Protein AF-A0A8J7UUD3-F1 (afdb_monome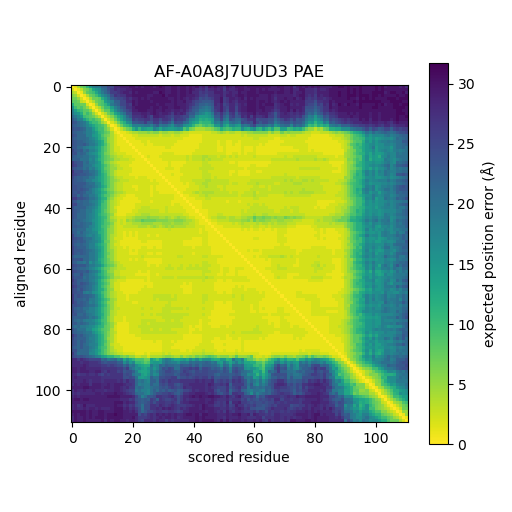r)

Radius of gyration: 21.22 Å; Cα contacts (8 Å, |Δi|>4): 159; chains: 1; bounding box: 55×62×55 Å

Solvent-accessible surface area (backbone atoms only — not comparable to full-atom values): 7014 Å² total; per-residue (Å²): 133,81,88,87,84,91,79,88,74,90,72,74,66,68,64,35,37,32,36,40,32,4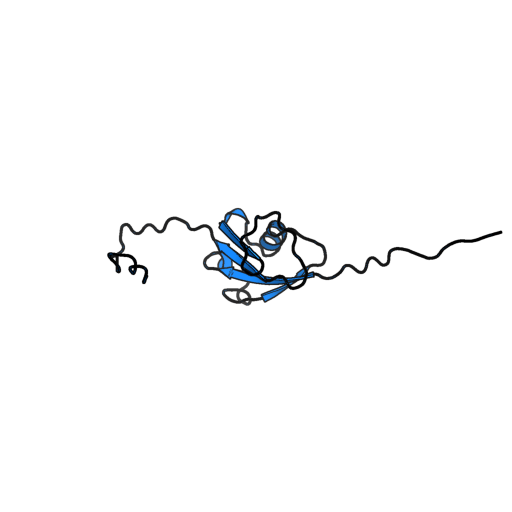6,34,77,74,52,26,73,53,38,61,78,96,54,41,82,38,76,45,80,45,80,31,79,60,88,44,32,47,42,57,53,39,44,73,55,59,34,63,67,87,50,49,67,47,39,26,52,75,78,44,81,58,61,55,79,44,72,64,54,71,70,38,40,38,41,40,34,45,52,82,70,81,77,82,54,90,85,57,84,81,89,66,97,66,80,84,78,82,81,133

Secondary structure (DSSP, 8-state):
--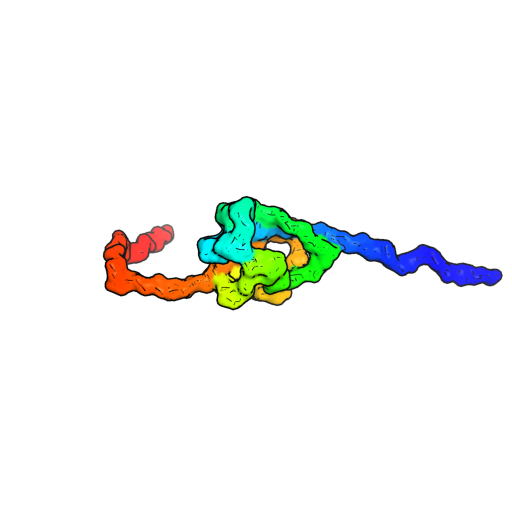-------------EEEEEEE-GGGGGGS-GGGTTS-EEEEESS--BHHHHHHTTT--GGGEEEEEETTEE--TTPBPPTT-EEEEEE------GGGS--S-SSPPPPP-

pLDDT: mean 83.64, std 19.22, range [38.31, 98.62]

Organism: NCBI:txid2812953

Mean predicted aligned error: 11.53 Å

Nearest PDB structures (foldseek):
  1ryj-assembly1_A  TM=7.368E-01  e=2.814E-04  Methanothermococcus thermolithotrophicus
  7nqh-assembly1_Bc  TM=5.876E-01  e=6.091E-02  Sus scrofa
  1wwt-assembly1_A  TM=4.633E-01  e=3.211E-02  Homo sapiens
  6zsa-assembly1_7  TM=5.317E-01  e=5.713E-02  Homo sapiens
  7oic-assembly1_7  TM=5.414E-01  e=1.155E-01  Homo sapiens

Foldseek 3Di:
DDDDDDDDDPPPQPFAKEKEAEDDPQQVQADPVRRRDIDMDTDSHKDFQCCVSVVRVRHCQQWDFKDWVRHTDDRRHIGGHYIYIYTYGPPDPPPCVPPDDPDPDDPDDDD

Sequence (111 aa):
MASLDKSKKNRQRSRTRVRLRFYEELNDFLPPHRRKTEFERDLPEPTTTKDLIEGCRVPHTEVDLILVNGEPVTFDHLIEDGDRVSIYPVFESLDISGSTRLQERPPEAAD

InterPro domains:
  IPR012675 Beta-grasp domain superfamily [G3DSA:3.10.20.30] (7-92)
  IPR016155 Molybdopterin synthase/thiamin biosynthesis sulphur carrier, beta-grasp [SSF54285] (37-90)
  IPR027798 Ubiquitin Mut7-C domain [PF14451] (17-95)

Structure (mmCIF, N/CA/C/O backbone):
data_AF-A0A8J7UUD3-F1
#
_entry.id   AF-A0A8J7UUD3-F1
#
loop_
_atom_site.group_PDB
_atom_site.id
_atom_site.type_symbol
_atom_site.label_atom_id
_atom_site.label_alt_id
_atom_site.label_comp_id
_atom_site.label_asym_id
_atom_site.label_entity_id
_atom_site.label_seq_id
_atom_site.pdbx_PDB_ins_code
_atom_site.Cartn_x
_atom_site.Cartn_y
_atom_site.Cartn_z
_atom_site.occupancy
_atom_site.B_iso_or_equiv
_atom_site.auth_seq_id
_atom_site.auth_comp_id
_atom_site.auth_asym_id
_atom_site.auth_atom_id
_atom_site.pdbx_PDB_model_num
ATOM 1 N N . MET A 1 1 ? 35.504 -33.773 33.843 1.00 38.31 1 MET A N 1
ATOM 2 C CA . MET A 1 1 ? 35.542 -32.410 33.269 1.00 38.31 1 MET A CA 1
ATOM 3 C C . MET A 1 1 ? 34.388 -32.328 32.282 1.00 38.31 1 MET A C 1
ATOM 5 O O . MET A 1 1 ? 34.317 -33.190 31.423 1.00 38.31 1 MET A O 1
ATOM 9 N N . ALA A 1 2 ? 33.310 -31.640 32.672 1.00 39.50 2 ALA A N 1
ATOM 10 C CA . ALA A 1 2 ? 32.918 -30.324 32.133 1.00 39.50 2 ALA A CA 1
ATOM 11 C C . ALA A 1 2 ? 32.440 -30.443 30.664 1.00 39.50 2 ALA A C 1
ATOM 13 O O . ALA A 1 2 ? 33.237 -30.796 29.807 1.00 39.50 2 ALA A O 1
ATOM 14 N N . SER A 1 3 ? 31.129 -30.381 30.379 1.00 39.94 3 SER A N 1
ATOM 15 C CA . SER A 1 3 ? 30.313 -29.141 30.245 1.00 39.94 3 SER A CA 1
ATOM 16 C C . SER A 1 3 ? 30.771 -28.291 29.047 1.00 39.94 3 SER A C 1
ATOM 18 O O . SER A 1 3 ? 31.967 -28.107 28.893 1.00 39.94 3 SER A O 1
ATOM 20 N N . LEU A 1 4 ? 29.946 -27.685 28.185 1.00 49.06 4 LEU A N 1
ATOM 21 C CA . LEU A 1 4 ? 28.481 -27.542 28.018 1.00 49.06 4 LEU A CA 1
ATOM 22 C C . LEU A 1 4 ? 28.253 -27.307 26.479 1.00 49.06 4 LEU A C 1
ATOM 24 O O . LEU A 1 4 ? 29.236 -27.279 25.746 1.00 49.06 4 LEU A O 1
ATOM 28 N N . ASP A 1 5 ? 27.085 -27.143 25.843 1.00 46.59 5 ASP A N 1
ATOM 29 C CA . ASP A 1 5 ? 25.686 -26.928 26.243 1.00 46.59 5 ASP A CA 1
ATOM 30 C C . ASP A 1 5 ? 24.707 -27.379 25.122 1.00 46.59 5 ASP A C 1
ATOM 32 O O . ASP A 1 5 ? 25.113 -27.596 23.980 1.00 46.59 5 ASP A O 1
ATOM 36 N N . LYS A 1 6 ? 23.401 -27.458 25.417 1.00 51.38 6 LYS A N 1
ATOM 37 C CA . LYS A 1 6 ? 22.316 -27.398 24.422 1.00 51.38 6 LYS A CA 1
ATOM 38 C C . LYS A 1 6 ? 21.766 -25.964 24.356 1.00 51.38 6 LYS A C 1
ATOM 40 O O . LYS A 1 6 ? 20.993 -25.623 25.248 1.00 51.38 6 LYS A O 1
ATOM 45 N N . SER A 1 7 ? 21.993 -25.173 23.295 1.00 43.00 7 SER A N 1
ATOM 46 C CA . SER A 1 7 ? 21.097 -24.029 22.989 1.00 43.00 7 SER A CA 1
ATOM 47 C C . SER A 1 7 ? 21.364 -23.256 21.686 1.00 43.00 7 SER A C 1
ATOM 49 O O . SER A 1 7 ? 22.493 -23.139 21.230 1.00 43.00 7 SER A O 1
ATOM 51 N N . LYS A 1 8 ? 20.290 -22.594 21.211 1.00 45.81 8 LYS A N 1
ATOM 52 C CA . LYS A 1 8 ? 20.194 -21.537 20.166 1.00 45.81 8 LYS A CA 1
ATOM 53 C C . LYS A 1 8 ? 20.520 -21.995 18.724 1.00 45.81 8 LYS A C 1
ATOM 55 O O . LYS A 1 8 ? 21.618 -22.429 18.436 1.00 45.81 8 LYS A O 1
ATOM 60 N N . LYS A 1 9 ? 19.639 -21.858 17.726 1.00 43.88 9 LYS A N 1
ATOM 61 C CA . LYS A 1 9 ? 18.337 -21.170 17.641 1.00 43.88 9 LYS A CA 1
ATOM 62 C C . LYS A 1 9 ? 17.305 -22.087 16.975 1.00 43.88 9 LYS A C 1
ATOM 64 O O . LYS A 1 9 ? 17.364 -22.277 15.764 1.00 43.88 9 LYS A O 1
ATOM 69 N N . ASN A 1 10 ? 16.276 -22.504 17.717 1.00 44.03 10 ASN A N 1
ATOM 70 C CA . ASN A 1 10 ? 14.971 -22.711 17.089 1.00 44.03 10 ASN A CA 1
ATOM 71 C C . ASN A 1 10 ? 14.461 -21.315 16.703 1.00 44.03 10 ASN A C 1
ATOM 73 O O . ASN A 1 10 ? 13.808 -20.641 17.499 1.00 44.03 10 ASN A O 1
ATOM 77 N N . ARG A 1 11 ? 14.888 -20.816 15.535 1.00 56.34 11 ARG A N 1
ATOM 78 C CA . ARG A 1 11 ? 14.469 -19.518 14.994 1.00 56.34 11 ARG A CA 1
ATOM 79 C C . ARG A 1 11 ? 13.041 -19.698 14.498 1.00 56.34 11 ARG A C 1
ATOM 81 O O . ARG A 1 11 ? 12.815 -19.844 13.301 1.00 56.34 11 ARG A O 1
ATOM 88 N N . GLN A 1 12 ? 12.111 -19.733 15.454 1.00 54.34 12 GLN A N 1
ATOM 89 C CA . GLN A 1 12 ? 10.682 -19.577 15.239 1.00 54.34 12 GLN A CA 1
ATOM 90 C C . GLN A 1 12 ? 10.537 -18.300 14.405 1.00 54.34 12 GLN A C 1
ATOM 92 O O . GLN A 1 12 ? 10.668 -17.200 14.937 1.00 54.34 12 GLN A O 1
ATOM 97 N N . ARG A 1 13 ? 10.415 -18.441 13.078 1.00 60.69 13 ARG A N 1
ATOM 98 C CA . ARG A 1 13 ? 10.184 -17.303 12.190 1.00 60.69 13 ARG A CA 1
ATOM 99 C C . ARG A 1 13 ? 8.803 -16.791 12.571 1.00 60.69 13 ARG A C 1
ATOM 101 O O . ARG A 1 13 ? 7.806 -17.456 12.292 1.00 60.69 13 ARG A O 1
ATOM 108 N N . SER A 1 14 ? 8.781 -15.690 13.318 1.00 63.44 14 SER A N 1
ATOM 109 C CA . SER A 1 14 ? 7.573 -14.947 13.646 1.00 63.44 14 SER A CA 1
ATOM 110 C C . SER A 1 14 ? 6.893 -14.623 12.325 1.00 63.44 14 SER A C 1
ATOM 112 O O . SER A 1 14 ? 7.470 -13.931 11.489 1.00 63.44 14 SER A O 1
ATOM 114 N N . ARG A 1 15 ? 5.720 -15.219 12.102 1.00 80.94 15 ARG A N 1
ATOM 115 C CA . ARG A 1 15 ? 4.913 -14.950 10.915 1.00 80.94 15 ARG A CA 1
ATOM 116 C C . ARG A 1 15 ? 4.271 -13.594 11.149 1.00 80.94 15 ARG A C 1
ATOM 118 O O . ARG A 1 15 ? 3.334 -13.519 11.933 1.00 80.94 15 ARG A O 1
ATOM 125 N N . THR A 1 16 ? 4.809 -12.563 10.518 1.00 93.31 16 THR A N 1
ATOM 126 C CA . THR A 1 16 ? 4.250 -11.213 10.570 1.00 93.31 16 THR A CA 1
ATOM 127 C C . THR A 1 16 ? 2.977 -11.195 9.731 1.00 93.31 16 THR A C 1
ATOM 129 O O . THR A 1 16 ? 3.013 -11.572 8.558 1.00 93.31 16 THR A O 1
ATOM 132 N N . ARG A 1 17 ? 1.842 -10.805 10.302 1.00 96.38 17 ARG A N 1
ATOM 133 C CA . ARG A 1 17 ? 0.567 -10.677 9.596 1.00 96.38 17 ARG A CA 1
ATOM 134 C C . ARG A 1 17 ? 0.266 -9.214 9.325 1.00 96.38 17 ARG A C 1
ATOM 136 O O . ARG A 1 17 ? 0.213 -8.411 10.245 1.00 96.38 17 ARG A O 1
ATOM 143 N N . VAL A 1 18 ? -0.003 -8.900 8.063 1.00 97.69 18 VAL A N 1
ATOM 144 C CA . VAL A 1 18 ? -0.290 -7.540 7.599 1.00 97.69 18 VAL A CA 1
ATOM 145 C C . VAL A 1 18 ? -1.652 -7.480 6.907 1.00 97.69 18 VAL A C 1
ATOM 147 O O . VAL A 1 18 ? -2.046 -8.421 6.207 1.00 97.69 18 VAL A O 1
ATOM 150 N N . ARG A 1 19 ? -2.375 -6.375 7.097 1.00 98.50 19 ARG A N 1
ATOM 151 C CA . ARG A 1 19 ? -3.603 -6.018 6.373 1.00 98.50 19 ARG A CA 1
ATOM 152 C C . ARG A 1 19 ? -3.270 -5.063 5.242 1.00 98.50 19 ARG A C 1
ATOM 154 O O . ARG A 1 19 ? -2.544 -4.095 5.431 1.00 98.50 19 ARG A O 1
ATOM 161 N N . LEU A 1 20 ? -3.813 -5.345 4.068 1.00 98.25 20 LEU A N 1
ATOM 162 C CA . LEU A 1 20 ? -3.515 -4.658 2.819 1.00 98.25 20 LEU A CA 1
ATOM 163 C C . LEU A 1 20 ? -4.803 -4.146 2.186 1.00 98.25 20 LEU A C 1
ATOM 165 O O . LEU A 1 20 ? -5.764 -4.906 2.053 1.00 98.25 20 LEU A O 1
ATOM 169 N N . ARG A 1 21 ? -4.794 -2.898 1.713 1.00 98.44 21 ARG A N 1
ATOM 170 C CA . ARG A 1 21 ? -5.817 -2.374 0.804 1.00 98.44 21 ARG A CA 1
ATOM 171 C C . ARG A 1 21 ? -5.181 -1.524 -0.292 1.00 98.44 21 ARG A C 1
ATOM 173 O O . ARG A 1 21 ? -4.462 -0.573 -0.009 1.00 98.44 21 ARG A O 1
ATOM 180 N N . PHE A 1 22 ? -5.502 -1.858 -1.536 1.00 98.06 22 PHE A N 1
ATOM 181 C CA . PHE A 1 22 ? -5.066 -1.135 -2.727 1.00 98.06 22 PHE A CA 1
ATOM 182 C C . PHE A 1 22 ? -6.236 -0.319 -3.287 1.00 98.06 22 PHE A C 1
ATOM 184 O O . PHE A 1 22 ? -7.375 -0.801 -3.325 1.00 98.06 22 PHE A O 1
ATOM 191 N N . TYR A 1 23 ? -5.972 0.918 -3.698 1.00 96.38 23 TYR A N 1
ATOM 192 C CA . TYR A 1 23 ? -6.981 1.851 -4.208 1.00 96.38 23 TYR A CA 1
ATOM 193 C C . TYR A 1 23 ? -6.901 1.996 -5.733 1.00 96.38 23 TYR A C 1
ATOM 195 O O . TYR A 1 23 ? -5.884 1.665 -6.337 1.00 96.38 23 TYR A O 1
ATOM 203 N N . GLU A 1 24 ? -8.024 2.396 -6.334 1.00 94.38 24 GLU A N 1
ATOM 204 C CA . GLU A 1 24 ? -8.222 2.606 -7.777 1.00 94.38 24 GLU A CA 1
ATOM 205 C C . GLU A 1 24 ? -7.484 1.621 -8.705 1.00 94.38 24 GLU A C 1
ATOM 207 O O . GLU A 1 24 ? -7.717 0.412 -8.579 1.00 94.38 24 GLU A O 1
ATOM 212 N N . GLU A 1 25 ? -6.647 2.099 -9.627 1.00 93.75 25 GLU A N 1
ATOM 213 C CA . GLU A 1 25 ? -6.018 1.339 -10.719 1.00 93.75 25 GLU A CA 1
ATOM 214 C C . GLU A 1 25 ? -5.139 0.187 -10.210 1.00 93.75 25 GLU A C 1
ATOM 216 O O . GLU A 1 25 ? -5.049 -0.867 -10.845 1.00 93.75 25 GLU A O 1
ATOM 221 N N . LEU A 1 26 ? -4.573 0.305 -9.000 1.00 95.50 26 LEU A N 1
ATOM 222 C CA . LEU A 1 26 ? -3.743 -0.747 -8.395 1.00 95.50 26 LEU A CA 1
ATOM 223 C C . LEU A 1 26 ? -4.492 -2.075 -8.209 1.00 95.50 26 LEU A C 1
ATOM 225 O O . LEU A 1 26 ? -3.884 -3.137 -8.057 1.00 95.50 26 LEU A O 1
ATOM 229 N N . ASN A 1 27 ? -5.825 -2.037 -8.226 1.00 96.19 27 ASN A N 1
ATOM 230 C CA . ASN A 1 27 ? -6.656 -3.228 -8.152 1.00 96.19 27 ASN A CA 1
ATOM 231 C C . ASN A 1 27 ? -6.579 -4.103 -9.409 1.00 96.19 27 ASN A C 1
ATOM 233 O O . ASN A 1 27 ? -6.877 -5.295 -9.315 1.00 96.19 27 ASN A O 1
ATOM 237 N N . ASP A 1 28 ? -6.156 -3.580 -10.560 1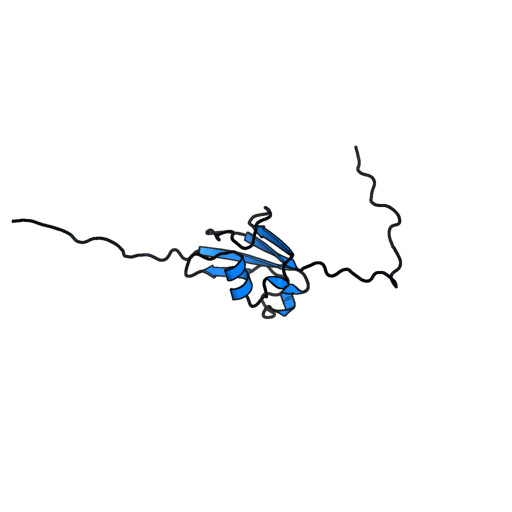.00 95.31 28 ASP A N 1
ATOM 238 C CA . ASP A 1 28 ? -6.081 -4.378 -11.784 1.00 95.31 28 ASP A CA 1
ATOM 239 C C . ASP A 1 28 ? -4.918 -5.378 -11.797 1.00 95.31 28 ASP A C 1
ATOM 241 O O . ASP A 1 28 ? -5.046 -6.458 -12.382 1.00 95.31 28 ASP A O 1
ATOM 245 N N . PHE A 1 29 ? -3.864 -5.124 -11.020 1.00 95.81 29 PHE A N 1
ATOM 246 C CA . PHE A 1 29 ? -2.801 -6.098 -10.743 1.00 95.81 29 PHE A CA 1
ATOM 247 C C . PHE A 1 29 ? -3.248 -7.242 -9.811 1.00 95.81 29 PHE A C 1
ATOM 249 O O . PHE A 1 29 ? -2.632 -8.312 -9.784 1.00 95.81 29 PHE A O 1
ATOM 256 N N . LEU A 1 30 ? -4.321 -7.043 -9.035 1.00 96.44 30 LEU A N 1
ATOM 257 C CA . LEU A 1 30 ? -4.773 -7.99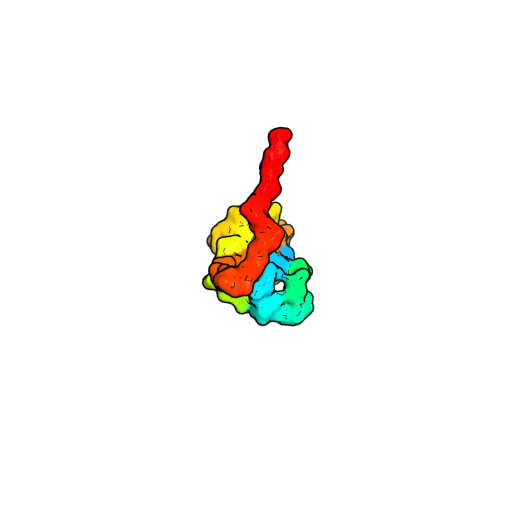0 -8.016 1.00 96.44 30 LEU A CA 1
ATOM 258 C C . LEU A 1 30 ? -5.746 -9.048 -8.568 1.00 96.44 30 LEU A C 1
ATOM 260 O O . LEU A 1 30 ? -6.544 -8.769 -9.472 1.00 96.44 30 LEU A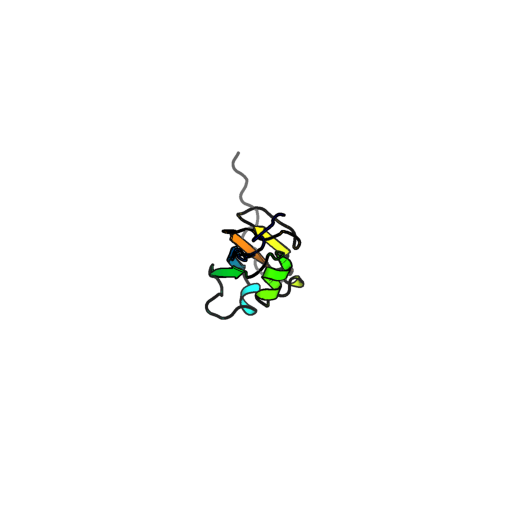 O 1
ATOM 264 N N . PRO A 1 31 ? -5.774 -10.265 -7.983 1.00 95.75 31 PRO A N 1
ATOM 265 C CA . PRO A 1 31 ? -6.816 -11.241 -8.282 1.00 95.75 31 PRO A CA 1
ATOM 266 C C . PRO A 1 31 ? -8.192 -10.719 -7.816 1.00 95.75 31 PRO A C 1
ATOM 268 O O . PRO A 1 31 ? -8.258 -10.073 -6.768 1.00 95.75 31 PRO A O 1
ATOM 271 N N . PRO A 1 32 ? -9.306 -11.038 -8.511 1.00 95.38 32 PRO A N 1
ATOM 272 C CA . PRO A 1 32 ? -10.617 -10.419 -8.269 1.00 95.38 32 PRO A CA 1
ATOM 273 C C . PRO A 1 32 ? -11.092 -10.399 -6.809 1.00 95.38 32 PRO A C 1
ATOM 275 O O . PRO A 1 32 ? -11.634 -9.398 -6.359 1.00 95.38 32 PRO A O 1
ATOM 278 N N . HIS A 1 33 ? -10.820 -11.458 -6.038 1.00 95.38 33 HIS A N 1
ATOM 279 C CA . HIS A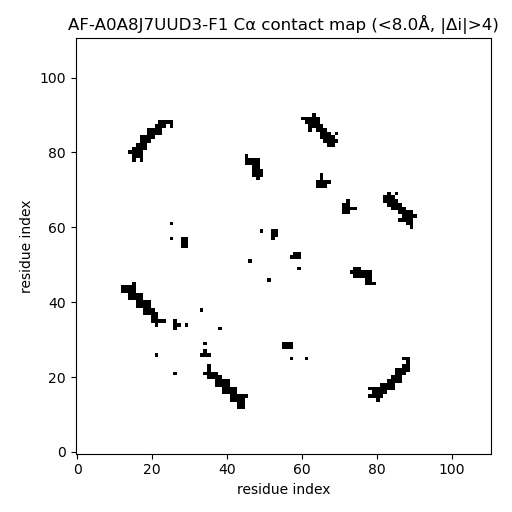 1 33 ? -11.215 -11.575 -4.627 1.00 95.38 33 HIS A CA 1
ATOM 280 C C . HIS A 1 33 ? -10.457 -10.645 -3.655 1.00 95.38 33 HIS A C 1
ATOM 282 O O . HIS A 1 33 ? -10.777 -10.625 -2.471 1.00 95.38 33 HIS A O 1
ATOM 288 N N . ARG A 1 34 ? -9.437 -9.913 -4.124 1.00 95.56 34 ARG A N 1
ATOM 289 C CA . ARG A 1 34 ? -8.672 -8.918 -3.346 1.00 95.56 34 ARG A CA 1
ATOM 290 C C . ARG A 1 34 ? -8.898 -7.484 -3.822 1.00 95.56 34 ARG A C 1
ATOM 292 O O . ARG A 1 34 ? -8.340 -6.561 -3.241 1.00 95.56 34 ARG A O 1
ATOM 299 N N . ARG A 1 35 ? -9.692 -7.293 -4.880 1.00 96.31 35 ARG A N 1
ATOM 300 C CA . ARG A 1 35 ? -9.952 -5.973 -5.458 1.00 96.31 35 ARG A CA 1
ATOM 301 C C . ARG A 1 35 ? -10.923 -5.186 -4.586 1.00 96.31 35 ARG A C 1
ATOM 303 O O . ARG A 1 35 ? -11.945 -5.718 -4.164 1.00 96.31 35 ARG A O 1
ATOM 310 N N . LYS A 1 36 ? -10.608 -3.912 -4.354 1.00 94.00 36 LYS A N 1
ATOM 311 C CA . LYS A 1 36 ? -11.412 -2.907 -3.638 1.00 94.00 36 LYS A CA 1
ATOM 312 C C . LYS A 1 36 ? -11.850 -3.334 -2.224 1.00 94.00 36 LYS A C 1
ATOM 314 O O . LYS A 1 36 ? -12.774 -2.754 -1.660 1.00 94.00 36 LYS A O 1
ATOM 319 N N . THR A 1 37 ? -11.148 -4.301 -1.630 1.00 96.56 37 THR A N 1
ATOM 320 C CA . THR A 1 37 ? -11.354 -4.803 -0.266 1.00 96.56 37 THR A CA 1
ATOM 321 C C . THR A 1 37 ? -10.039 -4.793 0.507 1.00 96.56 37 THR A C 1
ATOM 323 O O . THR A 1 37 ? -8.957 -4.818 -0.076 1.00 96.56 37 THR A O 1
ATOM 326 N N . GLU A 1 38 ? -10.133 -4.777 1.833 1.00 97.69 38 GLU A N 1
ATOM 327 C CA . GLU A 1 38 ? -9.006 -5.111 2.699 1.00 97.69 38 GLU A CA 1
ATOM 328 C C . GLU A 1 38 ? -8.810 -6.637 2.727 1.00 97.69 38 GLU A C 1
ATOM 330 O O . GLU A 1 38 ? -9.791 -7.387 2.677 1.00 97.69 38 GLU A O 1
ATOM 335 N N . PHE A 1 39 ? -7.562 -7.105 2.782 1.00 98.00 39 PHE A N 1
ATOM 336 C CA . PHE A 1 39 ? -7.226 -8.525 2.921 1.00 98.00 39 PHE A CA 1
ATOM 337 C C . PHE A 1 39 ? -5.968 -8.739 3.774 1.00 98.00 39 PHE A C 1
ATOM 339 O O . PHE A 1 39 ? -5.080 -7.891 3.819 1.00 98.00 39 PHE A O 1
ATOM 346 N N . GLU A 1 40 ? -5.876 -9.893 4.436 1.00 97.00 40 GLU A N 1
ATOM 347 C CA . GLU A 1 40 ? -4.715 -10.273 5.250 1.00 97.00 40 GLU A CA 1
ATOM 348 C C . GLU A 1 40 ? -3.683 -11.081 4.443 1.00 97.00 40 GLU A C 1
ATOM 350 O O . GLU A 1 40 ? -4.026 -11.874 3.557 1.00 97.00 40 GLU A O 1
ATOM 355 N N . ARG A 1 41 ? -2.400 -10.902 4.772 1.00 95.25 41 ARG A N 1
ATOM 356 C CA . ARG A 1 41 ? -1.272 -11.677 4.239 1.00 95.25 41 ARG A CA 1
ATOM 357 C C . ARG A 1 41 ? -0.322 -12.050 5.378 1.00 95.25 41 ARG A C 1
ATOM 359 O O . ARG A 1 41 ? 0.135 -11.187 6.119 1.00 95.25 41 ARG A O 1
ATOM 366 N N . ASP A 1 42 ? 0.007 -13.337 5.476 1.00 95.00 42 ASP A N 1
ATOM 367 C CA . ASP A 1 42 ? 1.126 -13.814 6.294 1.00 95.00 42 ASP A CA 1
ATOM 368 C C . ASP A 1 42 ? 2.447 -13.560 5.549 1.00 95.00 42 ASP A C 1
ATOM 370 O O . ASP A 1 42 ? 2.584 -13.900 4.368 1.00 95.00 42 ASP A O 1
ATOM 374 N N . LEU A 1 43 ? 3.441 -13.032 6.254 1.00 92.81 43 LEU A N 1
ATOM 375 C CA . LEU A 1 43 ? 4.802 -12.827 5.777 1.00 92.81 43 LEU A CA 1
ATOM 376 C C . LEU A 1 43 ? 5.727 -13.856 6.448 1.00 92.81 43 LEU A C 1
ATOM 378 O O . LEU A 1 43 ? 5.741 -13.964 7.677 1.00 92.81 43 LEU A O 1
ATOM 382 N N . PRO A 1 44 ? 6.486 -14.657 5.676 1.00 87.88 44 PRO A N 1
ATOM 383 C CA . PRO A 1 44 ? 7.369 -15.676 6.242 1.00 87.88 44 PRO A CA 1
ATOM 384 C C . PRO A 1 44 ? 8.655 -15.085 6.838 1.00 87.88 44 PRO A C 1
ATOM 386 O O . PRO A 1 44 ? 9.314 -15.753 7.636 1.00 87.88 44 PRO A O 1
ATOM 389 N N . GLU A 1 45 ? 9.025 -13.871 6.422 1.00 89.12 45 GLU A N 1
ATOM 390 C CA . GLU A 1 45 ? 10.258 -13.161 6.767 1.00 89.12 45 GLU A CA 1
ATOM 391 C C . GLU A 1 45 ? 9.981 -11.644 6.834 1.00 89.12 45 GLU A C 1
ATOM 393 O O . GLU A 1 45 ? 9.031 -11.190 6.187 1.00 89.12 45 GLU A O 1
ATOM 398 N N . PRO A 1 46 ? 10.779 -10.861 7.590 1.00 91.75 46 PRO A N 1
ATOM 399 C CA . PRO A 1 46 ? 10.705 -9.399 7.577 1.00 91.75 46 PRO A CA 1
ATOM 400 C C . PRO A 1 46 ? 10.904 -8.847 6.163 1.00 91.75 46 PRO A C 1
ATOM 402 O O . PRO A 1 46 ? 11.718 -9.370 5.403 1.00 91.75 46 PRO A O 1
ATOM 405 N N . THR A 1 47 ? 10.167 -7.797 5.813 1.00 95.44 47 THR A N 1
ATOM 406 C CA . THR A 1 47 ? 10.090 -7.284 4.441 1.00 95.44 47 THR A CA 1
ATOM 407 C C . THR A 1 47 ? 9.881 -5.770 4.457 1.00 95.44 47 THR A C 1
ATOM 409 O O . THR A 1 47 ? 9.320 -5.241 5.421 1.00 95.44 47 THR A O 1
ATOM 412 N N . THR A 1 48 ? 10.341 -5.075 3.416 1.00 97.94 48 THR A N 1
ATOM 413 C CA . THR A 1 48 ? 10.041 -3.648 3.230 1.00 97.94 48 THR A CA 1
ATOM 414 C C . THR A 1 48 ? 8.648 -3.465 2.634 1.00 97.94 48 THR A C 1
ATOM 416 O O . THR A 1 48 ? 8.054 -4.402 2.088 1.00 97.94 48 THR A O 1
ATOM 419 N N . THR A 1 49 ? 8.119 -2.245 2.676 1.00 97.56 49 THR A N 1
ATOM 420 C CA . THR A 1 49 ? 6.818 -1.961 2.062 1.00 97.56 49 THR A CA 1
ATOM 421 C C . THR A 1 49 ? 6.880 -2.063 0.532 1.00 97.56 49 THR A C 1
ATOM 423 O O . THR A 1 49 ? 5.915 -2.508 -0.090 1.00 97.56 49 THR A O 1
ATOM 426 N N . LYS A 1 50 ? 8.038 -1.787 -0.084 1.00 98.12 50 LYS A N 1
ATOM 427 C CA . LYS A 1 50 ? 8.296 -2.075 -1.505 1.00 98.12 50 LYS A CA 1
ATOM 428 C C . LYS A 1 50 ? 8.162 -3.561 -1.836 1.00 98.12 50 LYS A C 1
ATOM 430 O O . LYS A 1 50 ? 7.380 -3.925 -2.711 1.00 98.12 50 LYS A O 1
ATOM 435 N N . ASP A 1 51 ? 8.884 -4.417 -1.117 1.00 97.56 51 ASP A N 1
ATOM 436 C CA . ASP A 1 51 ? 8.874 -5.870 -1.341 1.00 97.56 51 ASP A CA 1
ATOM 437 C C . ASP A 1 51 ? 7.486 -6.478 -1.054 1.00 97.56 51 ASP A C 1
ATOM 439 O O . ASP A 1 51 ? 7.047 -7.439 -1.698 1.00 97.56 51 ASP A O 1
ATOM 443 N N . LEU A 1 52 ? 6.752 -5.897 -0.097 1.00 97.44 52 LEU A N 1
ATOM 444 C CA . LEU A 1 52 ? 5.360 -6.233 0.180 1.00 97.44 52 LEU A CA 1
ATOM 445 C C . LEU A 1 52 ? 4.471 -5.973 -1.047 1.00 97.44 52 LEU A C 1
ATOM 447 O O . LEU A 1 52 ? 3.736 -6.879 -1.458 1.00 97.44 52 LEU A O 1
ATOM 451 N N . ILE A 1 53 ? 4.562 -4.773 -1.628 1.00 97.94 53 ILE A N 1
ATOM 452 C CA . ILE A 1 53 ? 3.797 -4.309 -2.798 1.00 97.94 53 ILE A CA 1
ATOM 453 C C . ILE A 1 53 ? 4.150 -5.128 -4.049 1.00 97.94 53 ILE A C 1
ATOM 455 O O . ILE A 1 53 ? 3.259 -5.717 -4.669 1.00 97.94 53 ILE A O 1
ATOM 459 N N . GLU A 1 54 ? 5.438 -5.287 -4.358 1.00 97.38 54 GLU A N 1
ATOM 460 C CA . GLU A 1 54 ? 5.907 -6.093 -5.496 1.00 97.38 54 GLU A CA 1
ATOM 461 C C . GLU A 1 54 ? 5.538 -7.578 -5.331 1.00 97.38 54 GLU A C 1
ATOM 463 O O . GLU A 1 54 ? 5.122 -8.237 -6.287 1.00 97.38 54 GLU A O 1
ATOM 468 N N . GLY A 1 55 ? 5.553 -8.100 -4.099 1.00 95.75 55 GLY A N 1
ATOM 469 C CA . GLY A 1 55 ? 5.045 -9.437 -3.775 1.00 95.75 55 GLY A CA 1
ATOM 470 C C . GLY A 1 55 ? 3.528 -9.611 -3.973 1.00 95.75 55 GLY A C 1
ATOM 471 O O . GLY A 1 55 ? 3.049 -10.741 -4.083 1.00 95.75 55 GLY A O 1
ATOM 472 N N . CYS A 1 56 ? 2.765 -8.516 -4.058 1.00 95.94 56 CYS A N 1
ATOM 473 C CA . CYS A 1 56 ? 1.361 -8.503 -4.487 1.00 95.94 56 CYS A CA 1
ATOM 474 C C . CYS A 1 56 ? 1.191 -8.347 -6.013 1.00 95.94 56 CYS A C 1
ATOM 476 O O . CYS A 1 56 ? 0.053 -8.316 -6.476 1.00 95.94 56 CYS A O 1
ATOM 478 N N . ARG A 1 57 ? 2.291 -8.324 -6.785 1.00 96.12 57 ARG A N 1
ATOM 479 C CA . ARG A 1 57 ? 2.366 -8.076 -8.243 1.00 96.12 57 ARG A CA 1
ATOM 480 C C . ARG A 1 57 ? 2.009 -6.655 -8.689 1.00 96.12 57 ARG A C 1
ATOM 482 O O . ARG A 1 57 ? 1.811 -6.435 -9.879 1.00 96.12 57 ARG A O 1
ATOM 489 N N . VAL A 1 58 ? 1.961 -5.708 -7.758 1.00 96.81 58 VAL A N 1
ATOM 490 C CA . VAL A 1 58 ? 1.836 -4.282 -8.069 1.00 96.81 58 VAL A CA 1
ATOM 491 C C . VAL A 1 58 ? 3.251 -3.729 -8.288 1.00 96.81 58 VAL A C 1
ATOM 493 O O . VAL A 1 58 ? 4.089 -3.903 -7.399 1.00 96.81 58 VAL A O 1
ATOM 496 N N . PRO A 1 59 ? 3.573 -3.103 -9.433 1.00 95.88 59 PRO A N 1
ATOM 497 C CA . PRO A 1 59 ? 4.851 -2.422 -9.601 1.00 95.88 59 PRO A CA 1
ATOM 498 C C . PRO A 1 59 ? 4.900 -1.202 -8.675 1.00 95.88 59 PRO A C 1
ATOM 500 O O . PRO A 1 59 ? 3.950 -0.426 -8.612 1.00 95.88 59 PRO A O 1
ATOM 503 N N . HIS A 1 60 ? 6.009 -1.003 -7.960 1.00 95.00 60 HIS A N 1
ATOM 504 C CA . HIS A 1 60 ? 6.144 0.141 -7.049 1.00 95.00 60 HIS A CA 1
ATOM 505 C C . HIS A 1 60 ? 6.137 1.498 -7.781 1.00 95.00 60 HIS A C 1
ATOM 507 O O . HIS A 1 60 ? 5.855 2.516 -7.164 1.00 95.00 60 HIS A O 1
ATOM 513 N N . THR A 1 61 ? 6.417 1.512 -9.089 1.00 94.62 61 THR A N 1
ATOM 514 C CA . THR A 1 61 ? 6.332 2.696 -9.960 1.00 94.62 61 THR A CA 1
ATOM 515 C C . THR A 1 61 ? 4.910 3.210 -10.150 1.00 94.62 61 THR A C 1
ATOM 517 O O . THR A 1 61 ? 4.738 4.373 -10.487 1.00 94.62 61 THR A O 1
ATOM 520 N N . GLU A 1 62 ? 3.904 2.365 -9.913 1.00 95.19 62 GLU A N 1
ATOM 521 C CA . GLU A 1 62 ? 2.492 2.743 -9.985 1.00 95.19 62 GLU A CA 1
ATOM 522 C C . GLU A 1 62 ? 1.999 3.386 -8.682 1.00 95.19 62 GLU A C 1
ATOM 524 O O . GLU A 1 62 ? 0.828 3.728 -8.600 1.00 95.19 62 GLU A O 1
ATOM 529 N N . VAL A 1 63 ? 2.837 3.512 -7.643 1.00 95.81 63 VAL A N 1
ATOM 530 C CA . VAL A 1 63 ? 2.447 3.919 -6.281 1.00 95.81 63 VAL A CA 1
ATOM 531 C C . VAL A 1 63 ? 3.047 5.277 -5.914 1.00 95.81 63 VAL A C 1
ATOM 533 O O . VAL A 1 63 ? 4.259 5.453 -5.996 1.00 95.81 63 VAL A O 1
ATOM 536 N N . ASP A 1 64 ? 2.208 6.197 -5.430 1.00 94.88 64 ASP A N 1
ATOM 537 C CA . ASP A 1 64 ? 2.613 7.551 -4.997 1.00 94.88 64 ASP A CA 1
ATOM 538 C C . ASP A 1 64 ? 2.441 7.776 -3.487 1.00 94.88 64 ASP A C 1
ATOM 540 O O . ASP A 1 64 ? 3.293 8.395 -2.850 1.00 94.88 64 ASP A O 1
ATOM 544 N N . LEU A 1 65 ? 1.404 7.192 -2.871 1.00 96.38 65 LEU A N 1
ATOM 545 C CA . LEU A 1 65 ? 1.186 7.279 -1.424 1.00 96.38 65 LEU A CA 1
ATOM 546 C C . LEU A 1 65 ? 1.006 5.903 -0.777 1.00 96.38 65 LEU A C 1
ATOM 548 O O . LEU A 1 65 ? 0.190 5.077 -1.194 1.00 96.38 65 LEU A O 1
ATOM 552 N N . ILE A 1 66 ? 1.737 5.702 0.316 1.00 98.38 66 ILE A N 1
ATOM 553 C CA . ILE A 1 66 ? 1.649 4.546 1.204 1.00 98.38 66 ILE A CA 1
ATOM 554 C C . ILE A 1 66 ? 1.352 5.065 2.608 1.00 98.38 66 ILE A C 1
ATOM 556 O O . ILE A 1 66 ? 2.105 5.885 3.132 1.00 98.38 66 ILE A O 1
ATOM 560 N N . LEU A 1 67 ? 0.286 4.558 3.226 1.00 98.56 67 LEU A N 1
ATOM 561 C CA . LEU A 1 67 ? -0.022 4.796 4.636 1.00 98.56 67 LEU A CA 1
ATOM 562 C C . LEU A 1 67 ? 0.122 3.494 5.425 1.00 98.56 67 LEU A C 1
ATOM 564 O O . LEU A 1 67 ? -0.522 2.503 5.074 1.00 98.56 67 LEU A O 1
ATOM 568 N N . VAL A 1 68 ? 0.886 3.507 6.516 1.00 98.56 68 VAL A N 1
ATOM 569 C CA . VAL A 1 68 ? 0.940 2.418 7.503 1.00 98.56 68 VAL A CA 1
ATOM 570 C C . VAL A 1 68 ? 0.277 2.903 8.783 1.00 98.56 68 VAL A C 1
ATOM 572 O O . VAL A 1 68 ? 0.667 3.911 9.363 1.00 98.56 68 VAL A O 1
ATOM 575 N N . ASN A 1 69 ? -0.794 2.222 9.189 1.00 98.19 69 ASN A N 1
ATOM 576 C CA . ASN A 1 69 ? -1.629 2.573 10.345 1.00 98.19 69 ASN A CA 1
ATOM 577 C C . ASN A 1 69 ? -2.218 4.004 10.306 1.00 98.19 69 ASN A C 1
ATOM 579 O O . ASN A 1 69 ? -2.720 4.493 11.314 1.00 98.19 69 ASN A O 1
ATOM 583 N N . GLY A 1 70 ? -2.228 4.635 9.125 1.00 97.62 70 GLY A N 1
ATOM 584 C CA . GLY A 1 70 ? -2.692 6.007 8.887 1.00 97.62 70 GLY A CA 1
ATOM 585 C C . GLY A 1 70 ? -1.568 7.010 8.612 1.00 97.62 70 GLY A C 1
ATOM 586 O O . GLY A 1 70 ? -1.838 8.046 8.014 1.00 97.62 70 GLY A O 1
ATOM 587 N N . GLU A 1 71 ? -0.323 6.682 8.963 1.00 98.44 71 GLU A N 1
ATOM 588 C CA . GLU A 1 71 ? 0.835 7.566 8.802 1.00 98.44 71 GLU A CA 1
ATOM 589 C C . GLU A 1 71 ? 1.541 7.345 7.453 1.00 98.44 71 GLU A C 1
ATOM 591 O O . GLU A 1 71 ? 1.703 6.193 7.036 1.00 98.44 71 GLU A O 1
ATOM 596 N N . PRO A 1 72 ? 1.983 8.409 6.756 1.00 98.19 72 PRO A N 1
ATOM 597 C CA . PRO A 1 72 ? 2.700 8.287 5.492 1.00 98.19 72 PRO A CA 1
ATOM 598 C C . PRO A 1 72 ? 4.109 7.718 5.692 1.00 98.19 72 PRO A C 1
ATOM 600 O O . PRO A 1 72 ? 4.861 8.171 6.556 1.00 98.19 72 PRO A O 1
ATOM 603 N N . VAL A 1 73 ? 4.493 6.750 4.856 1.00 98.44 73 VAL A N 1
ATOM 604 C CA . VAL A 1 73 ? 5.815 6.100 4.913 1.00 98.44 73 VAL A CA 1
ATOM 605 C C . VAL A 1 73 ? 6.478 6.004 3.540 1.00 98.44 73 VAL A C 1
ATOM 607 O O . VAL A 1 73 ? 5.822 6.084 2.503 1.00 98.44 73 VAL A O 1
ATOM 610 N N . THR A 1 74 ? 7.796 5.791 3.529 1.00 97.88 74 THR A N 1
ATOM 611 C CA . THR A 1 74 ? 8.547 5.473 2.309 1.00 97.88 74 THR A CA 1
ATOM 612 C C . THR A 1 74 ? 8.537 3.972 2.012 1.00 97.88 74 THR A C 1
ATOM 614 O O . THR A 1 74 ? 8.229 3.134 2.862 1.00 97.88 74 THR A O 1
ATOM 617 N N . PHE A 1 75 ? 8.955 3.624 0.796 1.00 97.88 75 PHE A N 1
ATOM 618 C CA . PHE A 1 75 ? 9.157 2.251 0.332 1.00 97.88 75 PHE A CA 1
ATOM 619 C C . PHE A 1 75 ? 10.042 1.379 1.246 1.00 97.88 75 PHE A C 1
ATOM 621 O O . PHE A 1 75 ? 9.812 0.171 1.328 1.00 97.88 75 PHE A O 1
ATOM 628 N N . ASP A 1 76 ? 11.002 1.982 1.956 1.00 97.94 76 ASP A N 1
ATOM 629 C CA . ASP A 1 76 ? 11.965 1.299 2.834 1.00 97.94 76 ASP A CA 1
ATOM 630 C C . ASP A 1 76 ? 11.409 0.936 4.223 1.00 97.94 76 ASP A C 1
ATOM 632 O O . ASP A 1 76 ? 12.085 0.258 5.000 1.00 97.94 76 ASP A O 1
ATOM 636 N N . HIS A 1 77 ? 10.192 1.375 4.562 1.00 97.69 77 HIS A N 1
ATOM 637 C CA . HIS A 1 77 ? 9.572 1.070 5.850 1.00 97.69 77 HIS A CA 1
ATOM 638 C C . HIS A 1 77 ? 9.415 -0.447 6.049 1.00 97.69 77 HIS A C 1
ATOM 640 O O . HIS A 1 77 ? 8.882 -1.143 5.177 1.00 97.69 77 HIS A O 1
ATOM 646 N N . LEU A 1 78 ? 9.895 -0.949 7.192 1.00 97.75 78 LEU A N 1
ATOM 647 C CA . LEU A 1 78 ? 9.856 -2.360 7.576 1.00 97.75 78 LEU A CA 1
ATOM 648 C C . LEU A 1 78 ? 8.505 -2.709 8.200 1.00 97.75 78 LEU A C 1
ATOM 650 O O . LEU A 1 78 ? 8.100 -2.071 9.162 1.00 97.75 78 LEU A O 1
ATOM 654 N N . ILE A 1 79 ? 7.863 -3.756 7.686 1.00 97.25 79 ILE A N 1
ATOM 655 C CA . ILE A 1 79 ? 6.528 -4.178 8.125 1.00 97.25 79 ILE A CA 1
ATOM 656 C C . ILE A 1 79 ? 6.578 -4.900 9.478 1.00 97.25 79 ILE A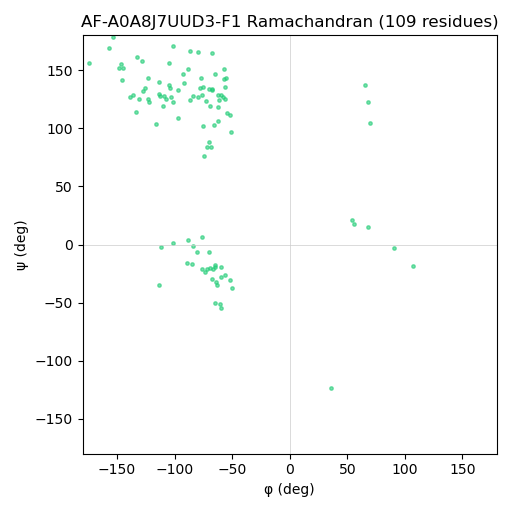 C 1
ATOM 658 O O . ILE A 1 79 ? 7.306 -5.890 9.638 1.00 97.25 79 ILE A O 1
ATOM 662 N N . GLU A 1 80 ? 5.740 -4.456 10.412 1.00 96.62 80 GLU A N 1
ATOM 663 C CA . GLU A 1 80 ? 5.525 -5.045 11.733 1.00 96.62 80 GLU A CA 1
ATOM 664 C C . GLU A 1 80 ? 4.234 -5.891 11.798 1.00 96.62 80 GLU A C 1
ATOM 666 O O . GLU A 1 80 ? 3.452 -5.991 10.848 1.00 96.62 80 GLU A O 1
ATOM 671 N N . ASP A 1 81 ? 4.047 -6.619 12.905 1.00 96.12 81 ASP A N 1
ATOM 672 C CA . ASP A 1 81 ? 2.917 -7.543 13.066 1.00 96.12 81 ASP A CA 1
ATOM 673 C C . ASP A 1 81 ? 1.638 -6.793 13.450 1.00 96.12 81 ASP A C 1
ATOM 675 O O . ASP A 1 81 ? 1.613 -6.037 14.418 1.00 96.12 81 ASP A O 1
ATOM 679 N N . GLY A 1 82 ? 0.565 -7.024 12.694 1.00 96.31 82 GLY A N 1
ATOM 680 C CA . GLY A 1 82 ? -0.707 -6.320 12.837 1.00 96.31 82 GLY A CA 1
ATOM 681 C C . GLY A 1 82 ? -0.842 -5.055 11.983 1.00 96.31 82 GLY A C 1
ATOM 682 O O . GLY A 1 82 ? -1.929 -4.474 11.979 1.00 96.31 82 GLY A O 1
ATOM 683 N N . ASP A 1 83 ? 0.199 -4.661 11.238 1.00 98.06 83 ASP A N 1
ATOM 684 C CA . ASP A 1 83 ? 0.191 -3.448 10.416 1.00 98.06 83 ASP A CA 1
ATOM 685 C C . ASP A 1 83 ? -0.965 -3.400 9.417 1.00 98.06 83 ASP A C 1
ATOM 687 O O . ASP A 1 83 ? -1.344 -4.397 8.792 1.00 98.06 83 ASP A O 1
ATOM 691 N N . ARG A 1 84 ? -1.492 -2.191 9.216 1.00 98.56 84 ARG A N 1
ATOM 692 C CA . ARG A 1 84 ? -2.534 -1.890 8.239 1.00 98.56 84 ARG A CA 1
ATOM 693 C C . ARG A 1 84 ? -2.006 -0.934 7.178 1.00 98.56 84 ARG A C 1
ATOM 695 O O . ARG A 1 84 ? -1.911 0.269 7.409 1.00 98.56 84 ARG A O 1
ATOM 702 N N . VAL A 1 85 ? -1.719 -1.474 5.999 1.00 98.56 85 VAL A N 1
ATOM 703 C CA . VAL A 1 85 ? -1.122 -0.753 4.873 1.00 98.56 85 VAL A CA 1
ATOM 704 C C . VAL A 1 85 ? -2.192 -0.392 3.840 1.00 98.56 85 VAL A C 1
ATOM 706 O O . VAL A 1 85 ? -2.888 -1.264 3.309 1.00 98.56 85 VAL A O 1
ATOM 709 N N . SER A 1 86 ? -2.316 0.900 3.543 1.00 98.62 86 SER A N 1
ATOM 710 C CA . SER A 1 86 ? -3.132 1.440 2.449 1.00 98.62 86 SER A CA 1
ATOM 711 C C . SER A 1 86 ? -2.223 1.981 1.350 1.00 98.62 86 SER A C 1
ATOM 713 O O . SER A 1 86 ? -1.327 2.770 1.637 1.00 98.62 86 SER A O 1
ATOM 715 N N . ILE A 1 87 ? -2.445 1.546 0.109 1.00 98.38 87 ILE A N 1
ATOM 716 C CA . ILE A 1 87 ? -1.582 1.846 -1.039 1.00 98.38 87 ILE A CA 1
ATOM 717 C C . ILE A 1 87 ? -2.409 2.538 -2.124 1.00 98.38 87 ILE A C 1
ATOM 719 O O . ILE A 1 87 ? -3.410 1.981 -2.587 1.00 98.38 87 ILE A O 1
ATOM 723 N N . TYR A 1 88 ? -1.981 3.733 -2.524 1.00 97.19 88 TYR A N 1
ATOM 724 C CA . TYR A 1 88 ? -2.652 4.591 -3.496 1.00 97.19 88 TYR A CA 1
ATOM 725 C C . TYR A 1 88 ? -1.805 4.735 -4.769 1.00 97.19 88 TYR A C 1
ATOM 727 O O . TYR A 1 88 ? -0.576 4.834 -4.663 1.00 97.19 88 TYR A O 1
ATOM 735 N N . PRO A 1 89 ? -2.434 4.724 -5.958 1.00 95.31 89 PRO A N 1
ATOM 736 C CA . PRO A 1 89 ? -1.712 4.853 -7.211 1.00 95.31 89 PRO A CA 1
ATOM 737 C C . PRO A 1 89 ? -1.092 6.240 -7.388 1.00 95.31 89 PRO A C 1
ATOM 739 O O . PRO A 1 89 ? -1.484 7.197 -6.719 1.00 95.31 89 PRO A O 1
ATOM 742 N N . VAL A 1 90 ? -0.162 6.344 -8.336 1.00 87.75 90 VAL A N 1
ATOM 743 C CA . VAL A 1 90 ? 0.227 7.622 -8.933 1.00 87.75 90 VAL A CA 1
ATOM 744 C C . VAL A 1 90 ? -1.009 8.295 -9.507 1.00 87.75 90 VAL A C 1
ATOM 746 O O . VAL A 1 90 ? -1.716 7.730 -10.340 1.00 87.75 90 VAL A O 1
ATOM 749 N N . PHE A 1 91 ? -1.249 9.531 -9.078 1.00 67.88 91 PHE A N 1
ATOM 750 C CA . PHE A 1 91 ? -2.231 10.396 -9.709 1.00 67.88 91 PHE A CA 1
ATOM 751 C C . PHE A 1 91 ? -1.708 10.821 -11.084 1.00 67.88 91 PHE A C 1
ATOM 753 O O . PHE A 1 91 ? -1.072 11.869 -11.222 1.00 67.88 91 PHE A O 1
ATOM 760 N N . GLU A 1 92 ? -1.987 10.024 -12.118 1.00 58.19 92 GLU A N 1
ATOM 761 C CA . GLU A 1 92 ? -1.906 10.539 -13.481 1.00 58.19 92 GLU A CA 1
ATOM 762 C C . GLU A 1 92 ? -2.818 11.766 -13.592 1.00 58.19 92 GLU A C 1
ATOM 764 O O . GLU A 1 92 ? -3.944 11.796 -13.082 1.00 58.19 92 GLU A O 1
ATOM 769 N N . SER A 1 93 ? -2.311 12.821 -14.227 1.00 55.72 93 SER A N 1
ATOM 770 C CA . SER A 1 93 ? -3.047 14.068 -14.378 1.00 55.72 93 SER A CA 1
ATOM 771 C C . SER A 1 93 ? -4.314 13.823 -15.193 1.00 55.72 93 SER A C 1
ATOM 773 O O . SER A 1 93 ? -4.243 13.667 -16.413 1.00 55.72 93 SER A O 1
ATOM 775 N N . LEU A 1 94 ? -5.469 13.828 -14.524 1.00 54.41 94 LEU A N 1
ATOM 776 C CA . LEU A 1 94 ? -6.780 13.806 -15.166 1.00 54.41 94 LEU A CA 1
ATOM 777 C C . LEU A 1 94 ? -6.846 14.932 -16.206 1.00 54.41 94 LEU A C 1
ATOM 779 O O . LEU A 1 94 ? -6.874 16.112 -15.845 1.00 54.41 94 LEU A O 1
ATOM 783 N N . ASP A 1 95 ? -6.884 14.571 -17.491 1.00 53.19 95 ASP A N 1
ATOM 784 C CA . ASP A 1 95 ? -7.092 15.531 -18.574 1.00 53.19 95 ASP A CA 1
ATOM 785 C C . ASP A 1 95 ? -8.550 16.010 -18.556 1.00 53.19 95 ASP A C 1
ATOM 787 O O . ASP A 1 95 ? -9.442 15.503 -19.236 1.00 53.19 95 ASP A O 1
ATOM 791 N N . ILE A 1 96 ? -8.792 17.010 -17.712 1.00 62.31 96 ILE A N 1
ATOM 792 C CA . ILE A 1 96 ? -10.097 17.635 -17.513 1.00 62.31 96 ILE A CA 1
ATOM 793 C C . ILE A 1 96 ? -10.492 18.589 -18.652 1.00 62.31 96 ILE A C 1
ATOM 795 O O . ILE A 1 96 ? -11.528 19.247 -18.532 1.00 62.31 96 ILE A O 1
ATOM 799 N N . SER A 1 97 ? -9.723 18.674 -19.749 1.00 62.03 97 SER A N 1
ATOM 800 C CA . SER A 1 97 ? -9.935 19.634 -20.849 1.00 62.03 97 SER A CA 1
ATOM 801 C C . SER A 1 97 ? -11.326 19.568 -21.496 1.00 62.03 97 SER A C 1
ATOM 803 O O . SER A 1 97 ? -11.809 20.583 -21.998 1.00 62.03 97 SER A O 1
ATOM 805 N N . GLY A 1 98 ? -11.998 18.412 -21.440 1.00 56.72 98 GLY A N 1
ATOM 806 C CA . GLY A 1 98 ? -13.373 18.218 -21.921 1.00 56.72 98 GLY A CA 1
ATOM 807 C C . GLY A 1 98 ? -14.470 18.197 -20.845 1.00 56.72 98 GLY A C 1
ATOM 808 O O . GLY A 1 98 ? -15.631 17.976 -21.183 1.00 56.72 98 GLY A O 1
ATOM 809 N N . SER A 1 99 ? -14.143 18.376 -19.560 1.00 67.25 99 SER A N 1
ATOM 810 C CA . SER A 1 99 ? -15.081 18.134 -18.449 1.00 67.25 99 SER A CA 1
ATOM 811 C C . SER A 1 99 ? -15.652 19.414 -17.824 1.00 67.25 99 SER A C 1
ATOM 813 O O . SER A 1 99 ? -14.938 20.375 -17.536 1.00 67.25 99 SER A O 1
ATOM 815 N N . THR A 1 100 ? -16.966 19.432 -17.582 1.00 62.62 100 THR A N 1
ATOM 816 C CA . THR A 1 100 ? -17.653 20.550 -16.919 1.00 62.62 100 THR A CA 1
ATOM 817 C C . THR A 1 100 ? -17.246 20.632 -15.447 1.00 62.62 100 THR A C 1
ATOM 819 O O . THR A 1 100 ? -17.519 19.712 -14.677 1.00 62.62 100 THR A O 1
ATOM 822 N N . ARG A 1 101 ? -16.645 21.752 -15.020 1.00 64.12 101 ARG A N 1
ATOM 823 C CA . ARG A 1 101 ? -16.421 22.029 -13.590 1.0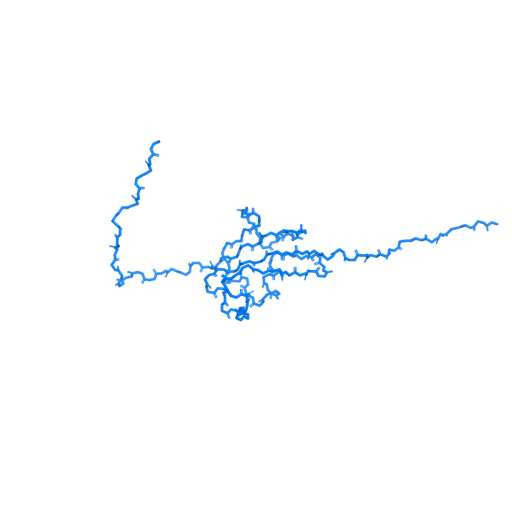0 64.12 101 ARG A CA 1
ATOM 824 C C . ARG A 1 101 ? -17.764 22.131 -12.864 1.00 64.12 101 ARG A C 1
ATOM 826 O O . ARG A 1 101 ? -18.552 23.021 -13.158 1.00 64.12 101 ARG A O 1
ATOM 833 N N . LEU A 1 102 ? -17.999 21.239 -11.901 1.00 69.00 102 LEU A N 1
ATOM 834 C CA . LEU A 1 102 ? -19.231 21.206 -11.098 1.00 69.00 102 LEU A CA 1
ATOM 835 C C . LEU A 1 102 ? -19.170 22.076 -9.829 1.00 69.00 102 LEU A C 1
ATOM 837 O O . LEU A 1 102 ? -20.209 22.373 -9.246 1.00 69.00 102 LEU A O 1
ATOM 841 N N . GLN A 1 103 ? -17.976 22.499 -9.403 1.00 64.75 103 GLN A N 1
ATOM 842 C CA . GLN A 1 103 ? -17.778 23.459 -8.313 1.00 64.75 103 GLN A CA 1
ATOM 843 C C . GLN A 1 103 ? -16.809 24.557 -8.758 1.00 64.75 103 GLN A C 1
ATOM 845 O O . GLN A 1 103 ? -15.689 24.279 -9.187 1.00 64.75 103 GLN A O 1
ATOM 850 N N . GLU A 1 104 ? -17.243 25.812 -8.644 1.00 61.91 104 GLU A N 1
ATOM 851 C CA . GLU A 1 104 ? -16.439 26.988 -9.005 1.00 61.91 104 GLU A CA 1
ATOM 852 C C . GLU A 1 104 ? -15.502 27.446 -7.875 1.00 61.91 104 GLU A C 1
ATOM 854 O O . GLU A 1 104 ? -14.543 28.176 -8.123 1.00 61.91 104 GLU A O 1
ATOM 859 N N . ARG A 1 105 ? -15.750 27.002 -6.634 1.00 57.91 105 ARG A N 1
ATOM 860 C CA . ARG A 1 105 ? -14.978 27.370 -5.440 1.00 57.91 105 ARG A CA 1
ATOM 861 C C . ARG A 1 105 ? -14.903 26.187 -4.462 1.00 57.91 105 ARG A C 1
ATOM 863 O O . ARG A 1 105 ? -15.910 25.491 -4.315 1.00 57.91 105 ARG A O 1
ATOM 870 N N . PRO A 1 106 ? -13.763 25.954 -3.781 1.00 68.31 106 PRO A N 1
ATOM 871 C CA . PRO A 1 106 ? -13.718 25.060 -2.625 1.00 68.31 106 PRO A CA 1
ATOM 872 C C . PRO A 1 106 ? -14.718 25.516 -1.549 1.00 68.31 106 PRO A C 1
ATOM 874 O O . PRO A 1 106 ? -14.977 26.721 -1.460 1.00 68.31 106 PRO A O 1
ATOM 877 N N . PRO A 1 107 ? -15.264 24.603 -0.723 1.00 65.38 107 PRO A N 1
ATOM 878 C CA . PRO A 1 107 ? -16.026 25.004 0.451 1.00 65.38 107 PRO A CA 1
ATOM 879 C C . PRO A 1 107 ? -15.137 25.874 1.346 1.00 65.38 107 PRO A C 1
ATOM 881 O O . PRO A 1 107 ? -14.009 25.502 1.668 1.00 65.38 107 PRO A O 1
ATOM 884 N N . GLU A 1 108 ? -15.642 27.054 1.694 1.00 69.62 108 GLU A N 1
ATOM 885 C CA . GLU A 1 108 ? -14.952 27.997 2.570 1.00 69.62 108 GLU A CA 1
ATOM 886 C C . GLU A 1 108 ? -14.779 27.332 3.942 1.00 69.62 108 GLU A C 1
ATOM 888 O O . GLU A 1 108 ? -15.732 26.755 4.474 1.00 69.62 108 GLU A O 1
ATOM 893 N N . ALA A 1 109 ? -13.554 27.331 4.476 1.00 65.25 109 ALA A N 1
ATOM 894 C CA . ALA A 1 109 ? -13.295 26.741 5.782 1.00 65.25 109 ALA A CA 1
ATOM 895 C C . ALA A 1 109 ? -14.116 27.501 6.831 1.00 65.25 109 ALA A C 1
ATOM 897 O O . ALA A 1 109 ? -14.022 28.724 6.917 1.00 65.25 109 ALA A O 1
ATOM 898 N N . ALA A 1 110 ? -14.938 26.778 7.593 1.00 56.69 110 ALA A N 1
ATOM 899 C CA . ALA A 1 110 ? -15.590 27.349 8.761 1.00 56.69 110 ALA A CA 1
ATOM 900 C C . ALA A 1 110 ? -14.523 27.644 9.829 1.00 56.69 110 ALA A C 1
ATOM 902 O O . ALA A 1 110 ? -13.667 26.790 10.068 1.00 56.69 110 ALA A O 1
ATOM 903 N N . ASP A 1 111 ? -14.598 28.853 10.393 1.00 60.12 111 ASP A N 1
ATOM 904 C CA . ASP A 1 111 ? -13.728 29.423 11.441 1.00 60.12 111 ASP A CA 1
ATOM 905 C C . ASP A 1 111 ? -13.675 28.532 12.705 1.00 60.12 111 ASP A C 1
ATOM 907 O O . ASP A 1 111 ? -14.770 28.168 13.206 1.00 60.12 111 ASP A O 1
#